Protein AF-A0A7J6TKL2-F1 (afdb_monomer)

Mean predicted aligned error: 6.96 Å

Sequence (77 aa):
MSSSSASPVVRRPFEEDKKFISRMESPRWHIDKGFVENMNVPVKFYANEKIMPAVMDELQRYSVRPAGEAGFLPALK

Solvent-accessible surface area (backbone atoms only — not comparable to full-atom values): 4980 Å² total; per-residue (Å²): 135,86,80,77,79,78,70,82,80,84,56,68,49,41,78,65,57,50,71,34,54,45,81,64,62,92,39,37,34,38,33,46,60,64,73,46,89,90,43,88,62,66,47,74,50,80,48,45,89,82,51,41,59,60,52,53,52,40,48,45,46,62,36,71,54,65,88,91,67,85,82,79,49,84,95,71,111

Foldseek 3Di:
DDDDPPDFPQADALVRLCVQWDDDPAQKIKGHPPSDPPRPDIDIDGDHPVCVVVLSVQSNCVNPPGPPDDDDNVPRD

Structure (mmCIF, N/CA/C/O backbone):
data_AF-A0A7J6TKL2-F1
#
_entry.id   AF-A0A7J6TKL2-F1
#
loop_
_atom_site.group_PDB
_atom_site.id
_atom_site.type_symbol
_atom_site.label_atom_id
_atom_site.label_alt_id
_atom_site.label_comp_id
_atom_site.label_asym_id
_atom_site.label_entity_id
_atom_site.label_seq_id
_atom_site.pdbx_PDB_ins_code
_atom_site.Cartn_x
_atom_site.Cartn_y
_atom_site.Cartn_z
_atom_site.occupancy
_atom_site.B_iso_or_equiv
_atom_site.auth_seq_id
_atom_site.auth_comp_id
_atom_site.auth_asym_id
_atom_site.auth_atom_id
_atom_site.pdbx_PDB_model_num
ATOM 1 N N . MET A 1 1 ? 32.207 -13.442 -22.212 1.00 51.94 1 MET A N 1
ATOM 2 C CA . MET A 1 1 ? 31.618 -12.760 -21.041 1.00 51.94 1 MET A CA 1
ATOM 3 C C . MET A 1 1 ? 30.237 -12.282 -21.455 1.00 51.94 1 MET A C 1
ATOM 5 O O . MET A 1 1 ? 30.147 -11.311 -22.191 1.00 51.94 1 MET A O 1
ATOM 9 N N . SER A 1 2 ? 29.183 -13.025 -21.117 1.00 49.47 2 SER A N 1
ATOM 10 C CA . SER A 1 2 ? 27.814 -12.631 -21.469 1.00 49.47 2 SER A CA 1
ATOM 11 C C . SER A 1 2 ? 27.344 -11.564 -20.487 1.00 49.47 2 SER A C 1
ATOM 13 O O . SER A 1 2 ? 26.984 -11.881 -19.356 1.00 49.47 2 SER A O 1
ATOM 15 N N . SER A 1 3 ? 27.394 -10.299 -20.902 1.00 49.09 3 SER A N 1
ATOM 16 C CA . SER A 1 3 ? 26.746 -9.203 -20.183 1.00 49.09 3 SER A CA 1
ATOM 17 C C . SER A 1 3 ? 25.237 -9.399 -20.267 1.00 49.09 3 SER A C 1
ATOM 19 O O . SER A 1 3 ? 24.631 -9.154 -21.307 1.00 49.09 3 SER A O 1
ATOM 21 N N . SER A 1 4 ? 24.636 -9.883 -19.181 1.00 55.88 4 SER A N 1
ATOM 22 C CA . SER A 1 4 ? 23.185 -9.896 -19.027 1.00 55.88 4 SER A CA 1
ATOM 23 C C . SER A 1 4 ? 22.718 -8.449 -18.890 1.00 55.88 4 SER A C 1
ATOM 25 O O . SER A 1 4 ? 23.018 -7.779 -17.901 1.00 55.88 4 SER A O 1
ATOM 27 N N . SER A 1 5 ? 22.048 -7.936 -19.919 1.00 50.41 5 SER A N 1
ATOM 28 C CA . SER A 1 5 ? 21.397 -6.632 -19.896 1.00 50.41 5 SER A CA 1
ATOM 29 C C . SER A 1 5 ? 20.213 -6.697 -18.931 1.00 50.41 5 SER A C 1
ATOM 31 O O . SER A 1 5 ? 19.122 -7.120 -19.312 1.00 50.41 5 SER A O 1
ATOM 33 N N . ALA A 1 6 ? 20.421 -6.311 -17.672 1.00 56.06 6 ALA A N 1
ATOM 34 C CA . ALA A 1 6 ? 19.317 -6.090 -16.751 1.00 56.06 6 ALA A CA 1
ATOM 35 C C . ALA A 1 6 ? 18.501 -4.899 -17.274 1.00 56.06 6 ALA A C 1
ATOM 37 O O . ALA A 1 6 ? 18.932 -3.749 -17.182 1.00 56.06 6 ALA A O 1
ATOM 38 N N . SER A 1 7 ? 17.350 -5.178 -17.888 1.00 48.91 7 SER A N 1
ATOM 39 C CA . SER A 1 7 ? 16.380 -4.145 -18.237 1.00 48.91 7 SER A CA 1
ATOM 40 C C . SER A 1 7 ? 16.022 -3.354 -16.974 1.00 48.91 7 SER A C 1
ATOM 42 O O . SER A 1 7 ? 15.873 -3.961 -15.908 1.00 48.91 7 SER A O 1
ATOM 44 N N . PRO A 1 8 ? 15.886 -2.019 -17.052 1.00 59.00 8 PRO A N 1
ATOM 45 C CA . PRO A 1 8 ? 15.467 -1.240 -15.899 1.00 59.00 8 PRO A CA 1
ATOM 46 C C . PRO A 1 8 ? 14.107 -1.763 -15.436 1.00 59.00 8 PRO A C 1
ATOM 48 O O . PRO A 1 8 ? 13.155 -1.814 -16.214 1.00 59.00 8 PRO A O 1
ATOM 51 N N . VAL A 1 9 ? 14.018 -2.189 -14.175 1.00 66.19 9 VAL A N 1
ATOM 52 C CA . VAL A 1 9 ? 12.736 -2.568 -13.579 1.00 66.19 9 VAL A CA 1
ATOM 53 C C . VAL A 1 9 ? 11.939 -1.283 -13.402 1.00 66.19 9 VAL A C 1
ATOM 55 O O . VAL A 1 9 ? 12.126 -0.551 -12.433 1.00 66.19 9 VAL A O 1
ATOM 58 N N . VAL A 1 10 ? 11.079 -0.982 -14.373 1.00 73.75 10 VAL A N 1
ATOM 59 C CA . VAL A 1 10 ? 10.165 0.159 -14.307 1.00 73.75 10 VAL A CA 1
ATOM 60 C C . VAL A 1 10 ? 9.083 -0.178 -13.285 1.00 73.75 10 VAL A C 1
ATOM 62 O O . VAL A 1 10 ? 8.197 -0.991 -13.544 1.00 73.75 10 VAL A O 1
ATOM 65 N N . ARG A 1 11 ? 9.182 0.409 -12.090 1.00 84.06 11 ARG A N 1
ATOM 66 C CA . A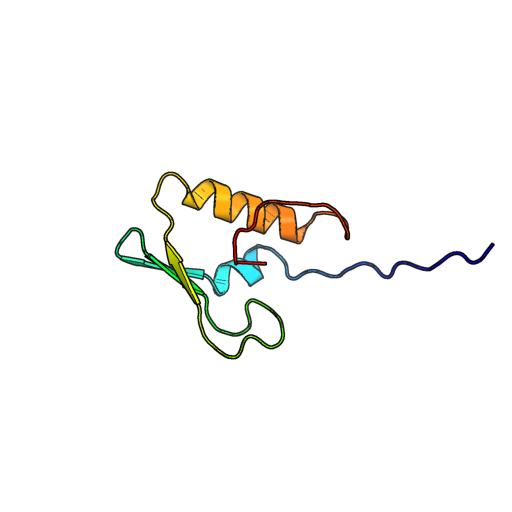RG A 1 11 ? 8.181 0.257 -11.027 1.00 84.06 11 ARG A CA 1
ATOM 67 C C . ARG A 1 11 ? 7.128 1.352 -11.126 1.00 84.06 11 ARG A C 1
ATOM 69 O O . ARG A 1 11 ? 7.399 2.456 -11.597 1.00 84.06 11 ARG A O 1
ATOM 76 N N . ARG A 1 12 ? 5.919 1.038 -10.651 1.00 90.38 12 ARG A N 1
ATOM 77 C CA . ARG A 1 12 ? 4.858 2.036 -10.491 1.00 90.38 12 ARG A CA 1
ATOM 78 C C . ARG A 1 12 ? 5.347 3.129 -9.518 1.00 90.38 12 ARG A C 1
ATOM 80 O O . ARG A 1 12 ? 5.874 2.773 -8.463 1.00 90.38 12 ARG A O 1
ATOM 87 N N . PRO A 1 13 ? 5.195 4.427 -9.843 1.00 93.25 13 PRO A N 1
ATOM 88 C CA . PRO A 1 13 ? 5.547 5.507 -8.925 1.00 93.25 13 PRO A CA 1
ATOM 89 C C . PRO A 1 13 ? 4.760 5.426 -7.612 1.00 93.25 13 PRO A C 1
ATOM 91 O O . PRO A 1 13 ? 3.598 5.020 -7.613 1.00 93.25 13 PRO A O 1
ATOM 94 N N . PHE A 1 14 ? 5.362 5.881 -6.509 1.00 93.19 14 PHE A N 1
ATOM 95 C CA . 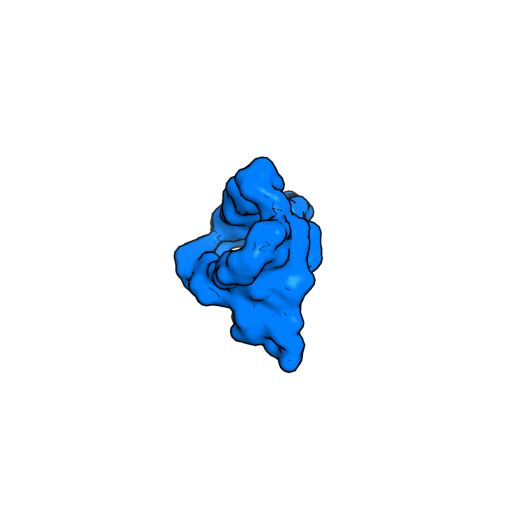PHE A 1 14 ? 4.731 5.888 -5.182 1.00 93.19 14 PHE A CA 1
ATOM 96 C C .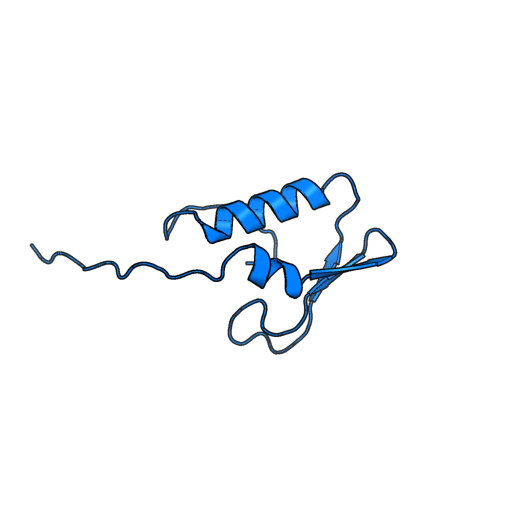 PHE A 1 14 ? 3.334 6.525 -5.178 1.00 93.19 14 PHE A C 1
ATOM 98 O O . PHE A 1 14 ? 2.396 5.928 -4.659 1.00 93.19 14 PHE A O 1
ATOM 105 N N . GLU A 1 15 ? 3.173 7.696 -5.799 1.00 95.75 15 GLU A N 1
ATOM 106 C CA . GLU A 1 15 ? 1.881 8.398 -5.834 1.00 95.75 15 GLU A CA 1
ATOM 107 C C . GLU A 1 15 ? 0.794 7.615 -6.582 1.00 95.75 15 GLU A C 1
ATOM 109 O O . GLU A 1 15 ? -0.385 7.764 -6.280 1.00 95.75 15 GLU A O 1
ATOM 114 N N . GLU A 1 16 ? 1.167 6.752 -7.529 1.00 95.69 16 GLU A N 1
ATOM 115 C CA . GLU A 1 16 ? 0.225 5.864 -8.214 1.00 95.69 16 GLU A CA 1
ATOM 116 C C . GLU A 1 16 ? -0.100 4.627 -7.362 1.00 95.69 16 GLU A C 1
ATOM 118 O O . GLU A 1 16 ? -1.257 4.225 -7.279 1.00 95.69 16 GLU A O 1
ATOM 123 N N . ASP A 1 17 ? 0.889 4.043 -6.677 1.00 93.69 17 ASP A N 1
ATOM 124 C CA . ASP A 1 17 ? 0.671 2.931 -5.737 1.00 93.69 17 ASP A CA 1
ATOM 125 C C . ASP A 1 17 ? -0.196 3.346 -4.536 1.00 93.69 17 ASP A C 1
ATOM 127 O O . ASP A 1 17 ? -1.078 2.601 -4.106 1.00 93.69 17 ASP A O 1
ATOM 131 N N . LYS A 1 18 ? -0.002 4.563 -4.028 1.00 94.88 18 LYS A N 1
ATOM 132 C CA . LYS A 1 18 ? -0.749 5.127 -2.900 1.00 94.88 18 LYS A CA 1
ATOM 133 C C . LYS A 1 18 ? -2.251 5.237 -3.173 1.00 94.88 18 LYS A C 1
ATOM 135 O O . LYS A 1 18 ? -3.034 5.107 -2.236 1.00 94.88 18 LYS A O 1
ATOM 140 N N . LYS A 1 19 ? -2.668 5.426 -4.432 1.00 96.88 19 LYS A N 1
ATOM 141 C CA . LYS A 1 19 ? -4.091 5.533 -4.817 1.00 96.88 19 LYS A CA 1
ATOM 142 C C . LYS A 1 19 ? -4.890 4.261 -4.538 1.00 96.88 19 LYS A C 1
ATOM 144 O O . LYS A 1 19 ? -6.095 4.356 -4.354 1.00 96.88 19 LYS A O 1
ATOM 149 N N . PHE A 1 20 ? -4.237 3.100 -4.481 1.00 95.94 20 PHE A N 1
ATOM 150 C CA . PHE A 1 20 ? -4.898 1.834 -4.152 1.00 95.94 20 PHE A CA 1
ATOM 151 C C . PHE A 1 20 ? -5.160 1.677 -2.652 1.00 95.94 20 PHE A C 1
ATOM 153 O O . PHE A 1 20 ? -5.910 0.785 -2.268 1.00 95.94 20 PHE A O 1
ATOM 160 N N . ILE A 1 21 ? -4.523 2.484 -1.797 1.00 95.25 21 ILE A N 1
ATOM 161 C CA . ILE A 1 21 ? -4.575 2.322 -0.344 1.00 95.25 21 ILE A CA 1
ATOM 162 C C . ILE A 1 21 ? -5.539 3.347 0.249 1.00 95.25 21 ILE A C 1
ATOM 164 O O . ILE A 1 21 ? -5.291 4.551 0.210 1.00 95.25 21 ILE A O 1
ATOM 168 N N . SER A 1 22 ? -6.613 2.869 0.874 1.00 96.00 22 SER A N 1
ATOM 169 C CA . SER A 1 22 ? -7.598 3.715 1.550 1.00 96.00 22 SER A CA 1
ATOM 170 C C . SER A 1 22 ? -7.763 3.339 3.023 1.00 96.00 22 SER A C 1
ATOM 172 O O . SER A 1 22 ? -7.687 2.173 3.424 1.00 96.00 22 SER A O 1
ATOM 174 N N . ARG A 1 23 ? -7.955 4.359 3.868 1.00 94.62 23 ARG A N 1
ATOM 175 C CA . ARG A 1 23 ? -8.212 4.176 5.301 1.00 94.62 23 ARG A CA 1
ATOM 176 C C . ARG A 1 23 ? -9.661 3.732 5.499 1.00 94.62 23 ARG A C 1
ATOM 178 O O . ARG A 1 23 ? -10.568 4.344 4.943 1.00 94.62 23 ARG A O 1
ATOM 185 N N . MET A 1 24 ? -9.871 2.705 6.320 1.00 93.25 24 MET A N 1
ATOM 186 C CA . MET A 1 24 ? -11.198 2.346 6.831 1.00 93.25 24 MET A CA 1
ATOM 187 C C . MET A 1 24 ? -11.374 2.960 8.239 1.00 93.25 24 MET A C 1
ATOM 189 O O . MET A 1 24 ? -11.043 4.123 8.455 1.00 93.25 24 MET A O 1
ATOM 193 N N . GLU A 1 25 ? -11.845 2.198 9.229 1.00 93.25 25 GLU A N 1
ATOM 194 C CA . GLU A 1 25 ? -11.729 2.572 10.649 1.00 93.25 25 GLU A CA 1
ATOM 195 C C . GLU A 1 25 ? -10.369 2.139 11.204 1.00 93.25 25 GLU A C 1
ATOM 197 O O . GLU A 1 25 ? -9.879 1.074 10.841 1.00 93.25 25 GLU A O 1
ATOM 202 N N . SER A 1 26 ? -9.759 2.915 12.103 1.00 89.25 26 SER A N 1
ATOM 203 C CA . SER A 1 26 ? -8.484 2.527 12.726 1.00 89.25 26 SER A CA 1
ATOM 204 C C . SER A 1 26 ? -8.620 1.198 13.494 1.00 89.25 26 SER A C 1
ATOM 206 O O . SER A 1 26 ? -9.595 1.049 14.228 1.00 89.25 26 SER A O 1
ATOM 208 N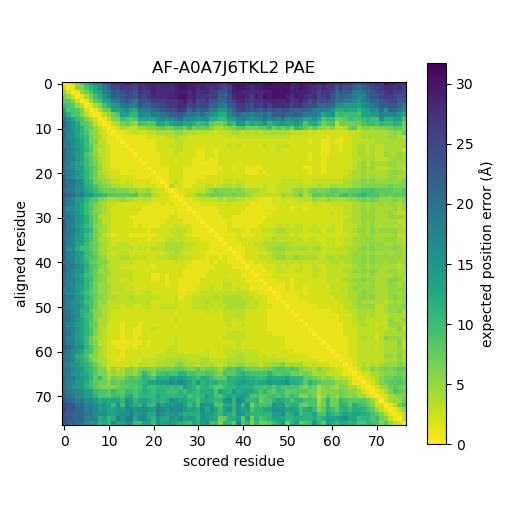 N . PRO A 1 27 ? -7.672 0.243 13.386 1.00 93.38 27 PRO A N 1
ATOM 209 C CA . PRO A 1 27 ? -6.404 0.293 12.650 1.00 93.38 27 PRO A CA 1
ATOM 210 C C . PRO A 1 27 ? -6.474 -0.401 11.272 1.00 93.38 27 PRO A C 1
ATOM 212 O O . PRO A 1 27 ? -5.494 -0.988 10.834 1.00 93.38 27 PRO A O 1
ATOM 215 N N . ARG A 1 28 ? -7.631 -0.416 10.606 1.00 95.62 28 ARG A N 1
ATOM 216 C CA . ARG A 1 28 ? -7.892 -1.144 9.354 1.00 95.62 28 ARG A CA 1
ATOM 217 C C . ARG A 1 28 ? -7.698 -0.278 8.115 1.00 95.62 28 ARG A C 1
ATOM 219 O O . ARG A 1 28 ? -8.125 0.876 8.052 1.00 95.62 28 ARG A O 1
ATOM 226 N N . TRP A 1 29 ? -7.140 -0.906 7.093 1.00 94.88 29 TRP A N 1
ATOM 227 C CA . TRP A 1 29 ? -6.856 -0.319 5.793 1.00 94.88 29 TRP A CA 1
ATOM 228 C C . TRP A 1 29 ? -7.293 -1.264 4.683 1.00 94.88 29 TRP A C 1
ATOM 230 O O . TRP A 1 29 ? -7.373 -2.480 4.877 1.00 94.88 29 TRP A O 1
ATOM 240 N N . HIS A 1 30 ? -7.57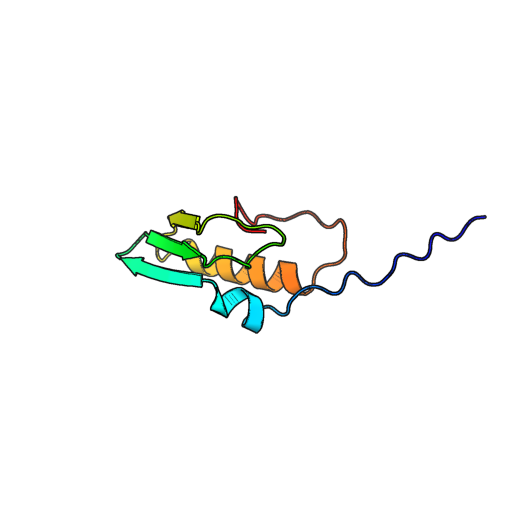5 -0.688 3.524 1.00 95.75 30 HIS A N 1
ATOM 241 C CA . HIS A 1 30 ? -8.011 -1.384 2.328 1.00 95.75 30 HIS A CA 1
ATOM 242 C C . HIS A 1 30 ? -7.011 -1.164 1.197 1.00 95.75 30 HIS A C 1
ATOM 244 O O . HIS A 1 30 ? -6.482 -0.063 1.056 1.00 95.75 30 HIS A O 1
ATOM 250 N N . ILE A 1 31 ? -6.772 -2.208 0.406 1.00 95.62 31 ILE A N 1
ATOM 251 C CA . ILE A 1 31 ? -6.007 -2.148 -0.837 1.00 95.62 31 ILE A CA 1
ATOM 252 C C . ILE A 1 31 ? -6.910 -2.634 -1.967 1.00 95.62 31 ILE A C 1
ATOM 254 O O . ILE A 1 31 ? -7.343 -3.795 -1.965 1.00 95.62 31 ILE A O 1
ATOM 258 N N . ASP A 1 32 ? -7.160 -1.753 -2.929 1.00 96.62 32 ASP A N 1
ATOM 259 C CA . ASP A 1 32 ? -7.911 -2.066 -4.139 1.00 96.62 32 ASP A CA 1
ATOM 260 C C . ASP A 1 32 ? -7.175 -3.089 -5.018 1.00 96.62 32 ASP A C 1
ATOM 262 O O . ASP A 1 32 ? -5.948 -3.232 -4.991 1.00 96.62 32 ASP A O 1
ATOM 266 N N . LYS A 1 33 ? -7.935 -3.812 -5.848 1.00 95.75 33 LYS A N 1
ATOM 267 C CA . LYS A 1 33 ? -7.354 -4.716 -6.852 1.00 95.75 33 LYS A CA 1
ATOM 268 C C . LYS A 1 33 ? -6.441 -3.943 -7.808 1.00 95.75 33 LYS A C 1
ATOM 270 O O . LYS A 1 33 ? -6.695 -2.786 -8.119 1.00 95.75 33 LYS A O 1
ATOM 275 N N . GLY A 1 34 ? -5.418 -4.615 -8.331 1.00 92.38 34 GLY A N 1
ATOM 276 C CA . GLY A 1 34 ? -4.455 -4.021 -9.266 1.00 92.38 34 GLY A CA 1
ATOM 277 C C . GLY A 1 34 ? -3.252 -3.352 -8.594 1.00 92.38 34 GLY A C 1
ATOM 278 O O . GLY A 1 34 ? -2.342 -2.900 -9.292 1.00 92.38 34 GLY A O 1
ATOM 279 N N . PHE A 1 35 ? -3.184 -3.349 -7.259 1.00 92.56 35 PHE A N 1
ATOM 280 C CA . PHE A 1 35 ? -1.999 -2.895 -6.530 1.00 92.56 35 PHE A CA 1
ATOM 281 C C . PHE A 1 35 ? -0.741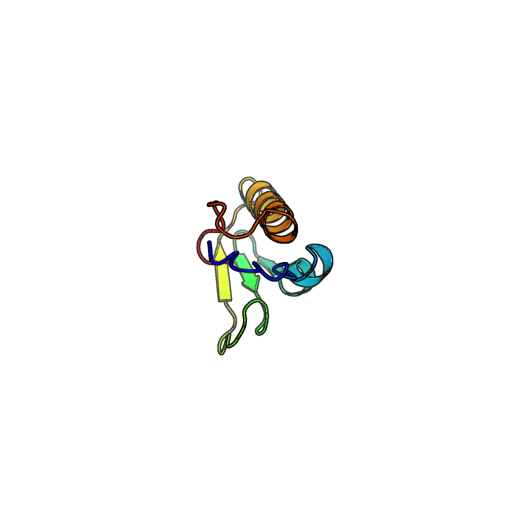 -3.702 -6.904 1.00 92.56 35 PHE A C 1
ATOM 283 O O . PHE A 1 35 ? 0.324 -3.122 -7.142 1.00 92.56 35 PHE A O 1
ATOM 290 N N . VAL A 1 36 ? -0.897 -5.015 -7.086 1.00 88.81 36 VAL A N 1
ATOM 291 C CA . VAL A 1 36 ? 0.080 -5.913 -7.720 1.00 88.81 36 VAL A CA 1
ATOM 292 C C . VAL A 1 36 ? -0.545 -6.621 -8.925 1.00 88.81 36 VAL A C 1
ATOM 294 O O . VAL A 1 36 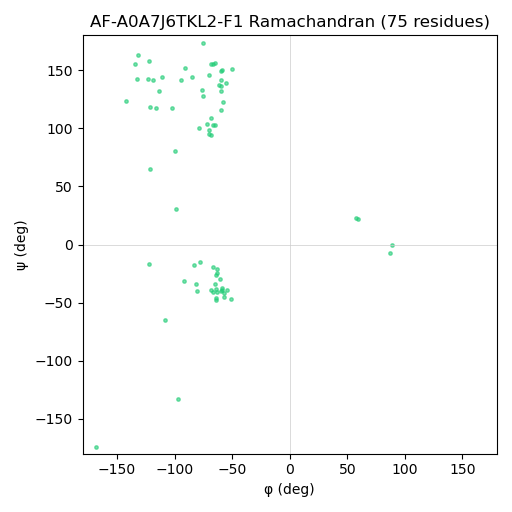? -1.772 -6.705 -9.043 1.00 88.81 36 VAL A O 1
ATOM 297 N N . GLU A 1 37 ? 0.292 -7.099 -9.846 1.00 88.69 37 GLU A N 1
ATOM 298 C CA . GLU A 1 37 ? -0.163 -7.828 -11.033 1.00 88.69 37 GLU A CA 1
ATOM 299 C C . GLU A 1 37 ? -0.934 -9.097 -10.631 1.00 88.69 37 GLU A C 1
ATOM 301 O O . GLU A 1 37 ? -0.586 -9.764 -9.658 1.00 88.69 37 GLU A O 1
ATOM 306 N N . ASN A 1 38 ? -2.003 -9.423 -11.365 1.00 91.38 38 ASN A N 1
ATOM 307 C CA . ASN A 1 38 ? -2.857 -10.595 -11.116 1.00 91.38 38 ASN A CA 1
ATOM 308 C C . ASN A 1 38 ? -3.534 -10.637 -9.726 1.00 91.38 38 ASN A C 1
ATOM 310 O O . ASN A 1 38 ? -3.959 -11.695 -9.258 1.00 91.38 38 ASN A O 1
ATOM 314 N N . MET A 1 39 ? -3.690 -9.487 -9.062 1.00 92.50 39 MET A N 1
ATOM 315 C CA . MET A 1 39 ? -4.434 -9.371 -7.805 1.00 92.50 39 MET A CA 1
ATOM 316 C C . MET A 1 39 ? -5.945 -9.558 -8.023 1.00 92.50 39 MET A C 1
ATOM 318 O O . MET A 1 39 ? -6.667 -8.633 -8.394 1.00 92.50 39 MET A O 1
ATOM 322 N N . ASN A 1 40 ? -6.441 -10.765 -7.750 1.00 94.69 40 ASN A N 1
ATOM 323 C CA . ASN A 1 40 ? -7.839 -11.140 -8.006 1.00 94.69 40 ASN A CA 1
ATOM 324 C C . ASN A 1 40 ? -8.822 -10.713 -6.906 1.00 94.69 40 ASN A C 1
ATOM 326 O O . ASN A 1 40 ? -10.036 -10.654 -7.136 1.00 94.69 40 ASN A O 1
ATOM 330 N N . VAL A 1 41 ? -8.316 -10.392 -5.717 1.00 94.56 41 VAL A N 1
ATOM 331 C CA . VAL A 1 41 ? -9.106 -10.032 -4.533 1.00 94.56 41 VAL A CA 1
ATOM 332 C C . VAL A 1 41 ? -8.538 -8.771 -3.883 1.00 94.56 41 VAL A C 1
ATOM 334 O O . VAL A 1 41 ? -7.320 -8.607 -3.881 1.00 94.56 41 VAL A O 1
ATOM 337 N N . PRO A 1 42 ? -9.385 -7.870 -3.351 1.00 95.38 42 PRO A N 1
ATOM 338 C CA . PRO A 1 42 ? -8.900 -6.760 -2.545 1.00 95.38 42 PRO A CA 1
ATOM 339 C C . PRO A 1 42 ? -8.301 -7.277 -1.233 1.00 95.38 42 PRO A C 1
ATOM 341 O O . PRO A 1 42 ? -8.689 -8.340 -0.739 1.00 95.38 42 PRO A O 1
ATOM 344 N N . VAL A 1 43 ? -7.400 -6.502 -0.637 1.00 93.81 43 VAL A N 1
ATOM 345 C CA . VAL A 1 43 ? -6.762 -6.851 0.639 1.00 93.81 43 VAL A CA 1
ATOM 346 C C . VAL A 1 43 ? -7.244 -5.914 1.739 1.00 93.81 43 VAL A C 1
ATOM 348 O O . VAL A 1 43 ? -7.483 -4.727 1.523 1.00 93.81 43 VAL A O 1
ATOM 351 N N . LYS A 1 44 ? -7.390 -6.462 2.945 1.00 94.06 44 LYS A N 1
ATOM 352 C CA . LYS A 1 44 ? -7.508 -5.685 4.179 1.00 94.06 44 LYS A CA 1
ATOM 353 C C . LYS A 1 44 ? -6.275 -5.951 5.023 1.00 94.06 44 LYS A C 1
ATOM 355 O O . LYS A 1 44 ? -5.928 -7.111 5.232 1.00 94.06 44 LYS A O 1
ATOM 360 N N . PHE A 1 45 ? -5.650 -4.898 5.530 1.00 92.12 45 PHE A N 1
ATOM 361 C CA . PHE A 1 45 ? -4.523 -5.018 6.450 1.00 92.12 45 PHE A CA 1
ATOM 362 C C . PHE A 1 45 ? -4.711 -4.114 7.667 1.00 92.12 45 PHE A C 1
ATOM 364 O O . PHE A 1 45 ? -5.562 -3.221 7.675 1.00 92.12 45 PHE A O 1
ATOM 371 N N . TYR A 1 46 ? -3.937 -4.387 8.716 1.00 92.94 46 TYR A N 1
ATOM 372 C CA . TYR A 1 46 ? -4.032 -3.689 9.990 1.00 92.94 46 TYR A CA 1
ATOM 373 C C . TYR A 1 46 ? -2.734 -2.931 10.261 1.00 92.94 46 TYR A C 1
ATOM 375 O O . TYR A 1 46 ? -1.674 -3.533 10.405 1.00 92.94 46 TYR A O 1
ATOM 383 N N . ALA A 1 47 ? -2.827 -1.610 10.351 1.00 92.38 47 ALA A N 1
ATOM 384 C CA . ALA A 1 47 ? -1.745 -0.723 10.739 1.00 92.38 47 ALA A CA 1
ATOM 385 C C . ALA A 1 47 ? -2.324 0.394 11.608 1.00 92.38 47 ALA A C 1
ATOM 387 O O . ALA A 1 47 ? -3.250 1.108 11.219 1.00 92.38 47 ALA A O 1
ATOM 388 N N . ASN A 1 48 ? -1.789 0.536 12.817 1.00 93.94 48 ASN A N 1
ATOM 389 C CA . ASN A 1 48 ? -2.145 1.657 13.675 1.00 93.94 48 ASN A CA 1
ATOM 390 C C . ASN A 1 48 ? -1.457 2.945 13.189 1.00 93.94 48 ASN A C 1
ATOM 392 O O . ASN A 1 48 ? -0.588 2.929 12.316 1.00 93.94 48 ASN A O 1
ATOM 396 N N . GLU A 1 49 ? -1.814 4.066 13.806 1.00 93.56 49 GLU A N 1
ATOM 397 C CA . GLU A 1 49 ? -1.290 5.387 13.441 1.00 93.56 49 GLU A CA 1
ATOM 398 C C . GLU A 1 49 ? 0.226 5.524 13.648 1.00 93.56 49 GLU A C 1
ATOM 400 O O . GLU A 1 49 ? 0.853 6.363 13.012 1.00 93.56 49 GLU A O 1
ATOM 405 N N . LYS A 1 50 ? 0.832 4.675 14.490 1.00 93.62 50 LYS A N 1
ATOM 406 C CA . LYS A 1 50 ? 2.280 4.670 14.734 1.00 93.62 50 LYS A CA 1
ATOM 407 C C . LYS A 1 50 ? 3.059 3.915 13.653 1.00 93.62 50 LYS A C 1
ATOM 409 O O . LYS A 1 50 ? 4.182 4.294 13.350 1.00 93.62 50 LYS A O 1
ATOM 414 N N . ILE A 1 51 ? 2.487 2.850 13.088 1.00 90.75 51 ILE A N 1
ATOM 415 C CA . ILE A 1 51 ? 3.155 1.973 12.110 1.00 90.75 51 ILE A CA 1
ATOM 416 C C . ILE A 1 51 ? 2.890 2.430 10.672 1.00 90.75 51 ILE A C 1
ATOM 418 O O . ILE A 1 51 ? 3.753 2.271 9.813 1.00 90.75 51 ILE A O 1
ATOM 422 N N . MET A 1 52 ? 1.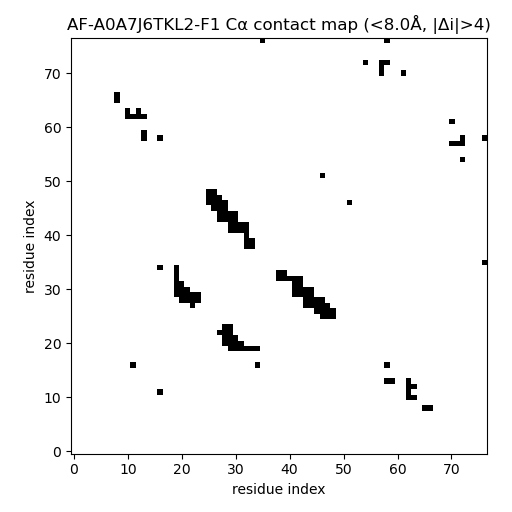726 3.026 10.400 1.00 92.44 52 MET A N 1
ATOM 423 C CA . MET A 1 52 ? 1.350 3.442 9.047 1.00 92.44 52 MET A CA 1
ATOM 424 C C . MET A 1 52 ? 2.376 4.360 8.349 1.00 92.44 52 MET A C 1
ATOM 426 O O . MET A 1 52 ? 2.618 4.144 7.160 1.00 92.44 52 MET A O 1
ATOM 430 N N . PRO A 1 53 ? 3.027 5.328 9.031 1.00 93.25 53 PRO A N 1
ATOM 431 C CA . PRO A 1 53 ? 4.091 6.119 8.412 1.00 93.25 53 PRO A CA 1
ATOM 432 C C . PRO A 1 53 ? 5.234 5.248 7.875 1.00 93.25 53 PRO A C 1
ATOM 434 O O . PRO A 1 53 ? 5.611 5.386 6.719 1.00 93.25 53 PRO A O 1
ATOM 437 N N . ALA A 1 54 ? 5.697 4.265 8.654 1.00 92.31 54 ALA A N 1
ATOM 438 C CA . ALA A 1 54 ? 6.762 3.358 8.227 1.00 92.31 54 ALA A CA 1
ATOM 439 C C . ALA A 1 54 ? 6.350 2.478 7.031 1.00 92.31 54 ALA A C 1
ATOM 441 O O . ALA A 1 54 ? 7.180 2.186 6.170 1.00 92.31 54 ALA A O 1
ATOM 442 N N . VAL A 1 55 ? 5.072 2.082 6.954 1.00 91.62 55 VAL A N 1
ATOM 443 C CA . VAL A 1 55 ? 4.512 1.358 5.797 1.00 91.62 55 VAL A CA 1
ATOM 444 C C . VAL A 1 55 ? 4.555 2.226 4.537 1.00 91.62 55 VAL A C 1
ATOM 446 O O . VAL A 1 55 ? 4.979 1.755 3.482 1.00 91.62 55 VAL A O 1
ATOM 449 N N . MET A 1 56 ? 4.146 3.495 4.641 1.00 93.00 56 MET 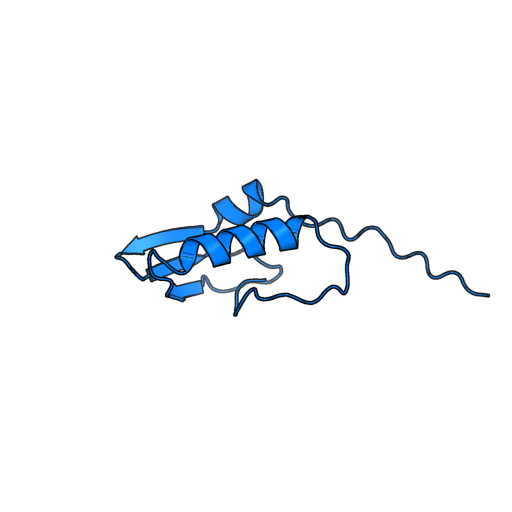A N 1
ATOM 450 C CA . MET A 1 56 ? 4.172 4.439 3.518 1.00 93.00 56 MET A CA 1
ATOM 451 C C . MET A 1 56 ? 5.602 4.769 3.074 1.00 93.00 56 MET A C 1
ATOM 453 O O . MET A 1 56 ? 5.871 4.777 1.873 1.00 93.00 56 MET A O 1
ATOM 457 N N . ASP A 1 57 ? 6.528 4.952 4.017 1.00 92.25 57 ASP A N 1
ATOM 458 C CA . ASP A 1 57 ? 7.942 5.196 3.718 1.00 92.25 57 ASP A CA 1
ATOM 459 C C . ASP A 1 57 ? 8.579 4.007 2.993 1.00 92.25 57 ASP A C 1
ATOM 461 O O . ASP A 1 57 ? 9.356 4.181 2.054 1.00 92.25 57 ASP A O 1
ATOM 465 N N . GLU A 1 58 ? 8.251 2.779 3.403 1.00 90.94 58 GLU A N 1
ATOM 466 C CA . GLU A 1 58 ? 8.743 1.597 2.702 1.00 90.94 58 GLU A CA 1
ATOM 467 C C . GLU A 1 58 ? 8.131 1.470 1.303 1.00 90.94 58 GLU A C 1
ATOM 469 O O . GLU A 1 58 ? 8.855 1.143 0.364 1.00 90.94 58 GLU A O 1
ATOM 474 N N . LEU A 1 59 ? 6.840 1.772 1.124 1.00 91.44 59 LEU A N 1
ATOM 475 C CA . LEU A 1 59 ? 6.218 1.804 -0.204 1.00 91.44 59 LEU A CA 1
ATOM 476 C C . LEU A 1 59 ? 6.908 2.823 -1.122 1.00 91.44 59 LEU A C 1
ATOM 478 O O . LEU A 1 59 ? 7.168 2.538 -2.294 1.00 91.44 59 LEU A O 1
ATOM 482 N N . GLN A 1 60 ? 7.273 3.986 -0.582 1.00 91.75 60 GLN A N 1
ATOM 483 C CA . GLN A 1 60 ? 8.048 4.982 -1.310 1.00 91.75 60 GLN A CA 1
ATOM 484 C C . GLN A 1 60 ? 9.438 4.452 -1.675 1.00 91.75 60 GLN A C 1
ATOM 486 O O . GLN A 1 60 ? 9.822 4.525 -2.845 1.00 91.75 60 GLN A O 1
ATOM 491 N N . ARG A 1 61 ? 10.169 3.854 -0.723 1.00 90.19 61 ARG A N 1
ATOM 492 C CA . ARG A 1 61 ? 11.471 3.214 -0.987 1.00 90.19 61 ARG A CA 1
ATOM 493 C C . ARG A 1 61 ? 11.357 2.123 -2.048 1.00 90.19 61 ARG A C 1
ATOM 495 O O . ARG A 1 61 ? 12.189 2.062 -2.949 1.00 90.19 61 ARG A O 1
ATOM 502 N N . TYR A 1 62 ? 10.307 1.306 -2.006 1.00 87.62 62 TYR A N 1
ATOM 503 C CA . TYR A 1 62 ? 10.051 0.282 -3.014 1.00 87.62 62 TYR A CA 1
ATOM 504 C C . TYR A 1 62 ? 9.918 0.879 -4.419 1.00 87.62 62 TYR A C 1
ATOM 506 O O . TYR A 1 62 ? 10.406 0.276 -5.371 1.00 87.62 62 TYR A O 1
ATOM 514 N N . SER A 1 63 ? 9.308 2.056 -4.574 1.00 88.81 63 SER A N 1
ATOM 515 C CA . SER A 1 63 ? 9.126 2.678 -5.894 1.00 88.81 63 SER A CA 1
ATOM 516 C C . SER A 1 63 ? 10.436 3.125 -6.565 1.00 88.81 63 SER A C 1
ATOM 518 O O . SER A 1 63 ? 10.463 3.266 -7.786 1.00 88.81 63 SER A O 1
ATOM 520 N N . VAL A 1 64 ? 11.522 3.297 -5.797 1.00 88.69 64 VAL A N 1
ATOM 521 C CA . VAL A 1 64 ? 12.808 3.834 -6.288 1.00 88.69 64 VAL A CA 1
ATOM 522 C C . VAL A 1 64 ? 14.009 2.905 -6.089 1.00 88.69 64 VAL A C 1
ATOM 524 O O . VAL A 1 64 ? 15.043 3.122 -6.719 1.00 88.69 64 VAL A O 1
ATOM 527 N N . ARG A 1 65 ? 13.915 1.883 -5.227 1.00 84.75 65 ARG A N 1
ATOM 528 C CA . ARG A 1 65 ? 15.058 1.011 -4.924 1.00 84.75 65 ARG A CA 1
ATOM 529 C C . ARG A 1 65 ? 15.446 0.111 -6.108 1.00 84.75 65 ARG A C 1
ATOM 531 O O . ARG A 1 65 ? 14.556 -0.369 -6.822 1.00 84.75 65 ARG A O 1
ATOM 538 N N . PRO A 1 66 ? 16.746 -0.188 -6.288 1.00 81.25 66 PRO A N 1
ATOM 539 C CA . PRO A 1 66 ? 17.220 -1.175 -7.249 1.00 81.25 66 PRO A CA 1
ATOM 540 C C . PRO A 1 66 ? 16.510 -2.534 -7.154 1.00 81.25 66 PRO A C 1
ATOM 542 O O . PRO A 1 66 ? 16.050 -2.986 -6.100 1.00 81.25 66 PRO A O 1
ATOM 545 N N . ALA A 1 67 ? 16.430 -3.223 -8.292 1.00 72.81 67 ALA A N 1
ATOM 546 C CA . ALA A 1 67 ? 15.936 -4.593 -8.336 1.00 72.81 67 ALA A CA 1
ATOM 547 C C . ALA A 1 67 ? 16.833 -5.525 -7.503 1.00 72.81 67 ALA A C 1
ATOM 549 O O . ALA A 1 67 ? 18.054 -5.428 -7.567 1.00 72.81 67 ALA A O 1
ATOM 550 N N . GLY A 1 68 ? 16.223 -6.433 -6.736 1.00 69.19 68 GLY A N 1
ATOM 551 C CA . GLY A 1 68 ? 16.943 -7.383 -5.880 1.00 69.19 68 GLY A CA 1
ATOM 552 C C . GLY A 1 68 ? 17.289 -6.869 -4.479 1.00 69.19 68 GLY A C 1
ATOM 553 O O . GLY A 1 68 ? 17.710 -7.665 -3.645 1.00 69.19 68 GLY A O 1
ATOM 554 N N . GLU A 1 69 ? 17.066 -5.586 -4.177 1.00 76.94 69 GLU A N 1
ATOM 555 C CA . GLU A 1 69 ? 17.227 -5.078 -2.814 1.00 76.94 69 GLU A CA 1
ATOM 556 C C . GLU A 1 69 ? 16.056 -5.519 -1.920 1.00 76.94 69 GLU A C 1
ATOM 558 O O . GLU A 1 69 ? 14.877 -5.339 -2.266 1.00 76.94 69 GLU A O 1
ATOM 563 N N . ALA A 1 70 ? 16.399 -6.121 -0.777 1.00 68.75 70 ALA A N 1
ATOM 564 C CA . ALA A 1 70 ? 15.450 -6.573 0.232 1.00 68.75 70 ALA A CA 1
ATOM 565 C C . ALA A 1 70 ? 14.769 -5.385 0.926 1.00 68.75 70 ALA A C 1
ATOM 567 O O . ALA A 1 70 ? 15.311 -4.286 1.002 1.00 68.75 70 ALA A O 1
ATOM 568 N N . GLY A 1 71 ? 13.579 -5.613 1.470 1.00 72.56 71 GLY A N 1
ATOM 569 C CA . GLY A 1 71 ? 12.915 -4.620 2.300 1.00 72.56 71 GLY A CA 1
ATOM 570 C C . GLY A 1 71 ? 11.717 -5.186 3.037 1.00 72.56 71 GLY A C 1
ATOM 571 O O . GLY A 1 71 ? 11.468 -6.391 3.012 1.00 72.56 71 GLY A O 1
ATOM 572 N N . PHE A 1 72 ? 10.997 -4.306 3.717 1.00 70.88 72 PHE A N 1
ATOM 573 C CA . PHE A 1 72 ? 9.992 -4.660 4.713 1.00 70.88 72 PHE A CA 1
ATOM 574 C C . PHE A 1 72 ? 8.617 -4.102 4.329 1.00 70.88 72 PHE A C 1
ATOM 576 O O . PHE A 1 72 ? 8.065 -3.241 5.006 1.00 70.88 72 PHE A O 1
ATOM 583 N N . LEU A 1 73 ? 8.053 -4.586 3.220 1.00 69.06 73 LEU A N 1
ATOM 584 C CA . LEU A 1 73 ? 6.632 -4.405 2.898 1.00 69.06 73 LEU A CA 1
ATOM 585 C C . LEU A 1 73 ? 5.889 -5.686 3.283 1.00 69.06 73 LEU A C 1
ATOM 587 O O . LEU A 1 73 ? 5.654 -6.544 2.430 1.00 69.06 73 LEU A O 1
ATOM 591 N N . PRO A 1 74 ? 5.549 -5.879 4.571 1.00 59.03 74 PRO A N 1
ATOM 592 C CA . PRO A 1 74 ? 4.837 -7.076 4.984 1.00 59.03 74 PRO A CA 1
ATOM 593 C C . PRO A 1 74 ? 3.498 -7.156 4.242 1.00 59.03 74 PRO A C 1
ATOM 595 O O . PRO A 1 74 ? 2.628 -6.307 4.417 1.00 59.03 74 PRO A O 1
ATOM 598 N N . ALA A 1 75 ? 3.357 -8.195 3.414 1.00 58.12 75 ALA A N 1
ATOM 599 C CA . ALA A 1 75 ? 2.130 -8.560 2.703 1.00 58.12 75 ALA A CA 1
ATOM 600 C C . ALA A 1 75 ? 1.530 -7.476 1.777 1.00 58.12 75 ALA A C 1
ATOM 602 O O . ALA A 1 75 ? 0.340 -7.531 1.469 1.00 58.12 75 ALA A O 1
ATOM 603 N N . LEU A 1 76 ? 2.341 -6.514 1.324 1.00 65.25 76 LEU A N 1
ATOM 604 C CA . LEU A 1 76 ? 1.922 -5.464 0.390 1.00 65.25 76 LEU A CA 1
ATOM 605 C C . LEU A 1 76 ? 2.527 -5.670 -1.006 1.00 65.25 76 LEU A C 1
ATOM 607 O O . LEU A 1 76 ? 1.769 -5.878 -1.955 1.00 65.25 76 LEU A O 1
ATOM 611 N N . LYS A 1 77 ? 3.858 -5.576 -1.147 1.00 62.38 77 LYS A N 1
ATOM 612 C CA . LYS A 1 77 ? 4.530 -5.507 -2.452 1.00 62.38 77 LYS A CA 1
ATOM 613 C C . LYS A 1 77 ? 5.988 -5.957 -2.418 1.00 62.38 77 LYS A C 1
ATOM 615 O O . LYS A 1 77 ? 6.672 -5.648 -1.417 1.00 62.38 77 LYS A O 1
#

Organism: Perkinsus olseni (NCBI:txid32597)

pLDDT: mean 84.25, std 14.55, range [48.91, 96.88]

Nearest PDB structures (foldseek):
  7p3b-assembly1_A  TM=8.701E-01  e=2.014E-04  Homo sapiens
  8btt-assembly2_B  TM=9.196E-01  e=4.005E-04  Homo sapiens
  8odp-assembly1_A  TM=7.941E-01  e=1.012E-04  Homo sapiens
  8orj-assembly1_A  TM=7.821E-01  e=1.529E-04  Homo sapiens
  8btt-assembly1_A  TM=7.766E-01  e=2.475E-04  Homo sapiens

Secondary structure (DSSP, 8-state):
----------PPPHHHHHTTEEE-STTEEEE-TTSSTT--S-EEEE--TTTHHHHHHHHHHHHHSPTT-----TT--

Radius of gyration: 14.55 Å; Cα contacts (8 Å, |Δi|>4): 73; chains: 1; bounding box: 43×21×36 Å